Protein AF-A0A848XHK4-F1 (afdb_monomer)

Structure (mmCIF, N/CA/C/O backbone):
data_AF-A0A848XHK4-F1
#
_entry.id   AF-A0A848XHK4-F1
#
loop_
_atom_site.group_PDB
_atom_site.id
_atom_site.type_symbol
_atom_site.label_atom_id
_atom_site.label_alt_id
_atom_site.label_comp_id
_atom_site.label_asym_id
_atom_site.label_entity_id
_atom_site.label_seq_id
_atom_site.pdbx_PDB_ins_code
_atom_site.Cartn_x
_atom_site.Cartn_y
_atom_site.Cartn_z
_atom_site.occupancy
_atom_site.B_iso_or_equiv
_atom_site.auth_seq_id
_atom_site.auth_comp_id
_atom_site.auth_asym_id
_atom_site.auth_atom_id
_atom_site.pdbx_PDB_model_num
ATOM 1 N N . MET A 1 1 ? 0.062 14.705 -30.244 1.00 36.12 1 MET A N 1
ATOM 2 C CA . MET A 1 1 ? -0.782 13.492 -30.178 1.00 36.12 1 MET A CA 1
ATOM 3 C C . MET A 1 1 ? 0.023 12.386 -29.507 1.00 36.12 1 MET A C 1
ATOM 5 O O . MET A 1 1 ? 0.683 11.624 -30.190 1.00 36.12 1 MET A O 1
ATOM 9 N N . THR A 1 2 ? 0.030 12.328 -28.175 1.00 35.53 2 THR A N 1
ATOM 10 C CA . THR A 1 2 ? 0.639 11.229 -27.404 1.00 35.53 2 THR A CA 1
ATOM 11 C C . THR A 1 2 ? -0.422 10.672 -26.461 1.00 35.53 2 THR A C 1
ATOM 13 O O . THR A 1 2 ? -0.437 10.920 -25.262 1.00 35.53 2 THR A O 1
ATOM 16 N N . SER A 1 3 ? -1.394 9.964 -27.032 1.00 38.72 3 SER A N 1
ATOM 17 C CA . SER A 1 3 ? -2.214 9.039 -26.256 1.00 38.72 3 SER A CA 1
ATOM 18 C C . SER A 1 3 ? -1.553 7.676 -26.342 1.00 38.72 3 SER A C 1
ATOM 20 O O . SER A 1 3 ? -1.472 7.168 -27.452 1.00 38.72 3 SER A O 1
ATOM 22 N N . THR A 1 4 ? -1.114 7.081 -25.234 1.00 41.97 4 THR A N 1
ATOM 23 C CA . 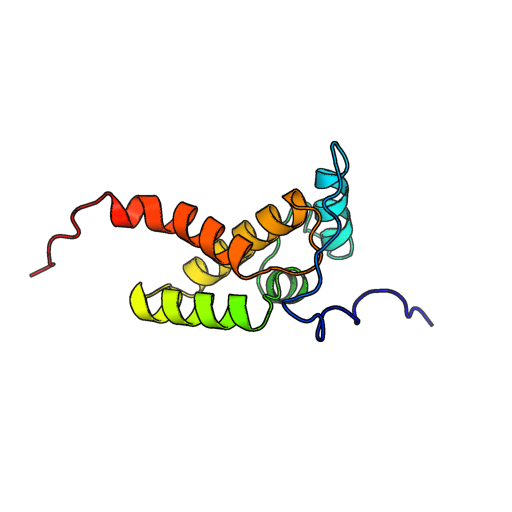THR A 1 4 ? -1.128 5.620 -25.008 1.00 41.97 4 THR A CA 1
ATOM 24 C C . THR A 1 4 ? -0.794 5.364 -23.535 1.00 41.97 4 THR A C 1
ATOM 26 O O . THR A 1 4 ? 0.216 5.854 -23.053 1.00 41.97 4 THR A O 1
ATOM 29 N N . GLY A 1 5 ? -1.646 4.624 -22.814 1.00 36.41 5 GLY A N 1
ATOM 30 C CA . GLY A 1 5 ? -1.235 3.927 -21.586 1.00 36.41 5 GLY A CA 1
ATOM 31 C C . GLY A 1 5 ? -2.189 4.006 -20.390 1.00 36.41 5 GLY A C 1
ATOM 32 O O . GLY A 1 5 ? -2.767 3.006 -19.985 1.00 36.41 5 GLY A O 1
ATOM 33 N N . ALA A 1 6 ? -2.375 5.182 -19.792 1.00 41.34 6 ALA A N 1
ATOM 34 C CA . ALA A 1 6 ? -2.755 5.266 -18.372 1.00 41.34 6 ALA A CA 1
ATOM 35 C C . ALA A 1 6 ? -4.254 5.091 -17.996 1.00 41.34 6 ALA A C 1
ATOM 37 O O . ALA A 1 6 ? -4.665 5.550 -16.930 1.00 41.34 6 ALA A O 1
ATOM 38 N N . LYS A 1 7 ? -5.135 4.510 -18.832 1.00 40.78 7 LYS A N 1
ATOM 39 C CA . LYS A 1 7 ? -6.602 4.697 -18.639 1.00 40.78 7 LYS A CA 1
ATOM 40 C C . LYS A 1 7 ? -7.512 3.472 -18.494 1.00 40.78 7 LYS A C 1
ATOM 42 O O . LYS A 1 7 ? -8.694 3.684 -18.230 1.00 40.78 7 LYS A O 1
ATOM 47 N N . THR A 1 8 ? -7.045 2.229 -18.564 1.00 43.31 8 THR A N 1
ATOM 48 C CA . THR A 1 8 ? -7.965 1.066 -18.545 1.00 43.31 8 THR A CA 1
ATOM 49 C C . THR A 1 8 ? -8.199 0.437 -17.163 1.00 43.31 8 THR A C 1
ATOM 51 O O . THR A 1 8 ? -9.225 -0.212 -16.963 1.00 43.31 8 THR A O 1
ATOM 54 N N . TRP A 1 9 ? -7.349 0.697 -16.163 1.00 47.66 9 TRP A N 1
ATOM 55 C CA . TRP A 1 9 ? -7.437 0.037 -14.845 1.00 47.66 9 TRP A CA 1
ATOM 56 C C . TRP A 1 9 ? -8.592 0.516 -13.952 1.00 47.66 9 TRP A C 1
ATOM 58 O O . TRP A 1 9 ? -9.042 -0.231 -13.087 1.00 47.66 9 TRP A O 1
ATOM 68 N N . ARG A 1 10 ? -9.145 1.721 -14.187 1.00 41.25 10 ARG A N 1
ATOM 69 C CA . ARG A 1 10 ? -10.254 2.298 -13.384 1.00 41.25 10 ARG A CA 1
ATOM 70 C C . ARG A 1 10 ? -11.529 1.444 -13.363 1.00 41.25 10 ARG A C 1
ATOM 72 O O . ARG A 1 10 ? -12.415 1.702 -12.553 1.00 41.25 10 ARG A O 1
ATOM 79 N N . ARG A 1 11 ? -11.644 0.459 -14.259 1.00 42.78 11 ARG A N 1
ATOM 80 C CA . ARG A 1 11 ? -12.819 -0.410 -14.419 1.00 42.78 11 ARG A CA 1
ATOM 81 C C . ARG A 1 11 ? -12.521 -1.899 -14.222 1.00 42.78 11 ARG A C 1
ATOM 83 O O . ARG A 1 11 ? -13.408 -2.715 -14.466 1.00 42.78 11 ARG A O 1
ATOM 90 N N . ALA A 1 12 ? -11.302 -2.260 -13.816 1.00 47.75 12 ALA A N 1
ATOM 91 C CA . ALA A 1 12 ? -10.921 -3.655 -13.643 1.00 47.75 12 ALA A CA 1
ATOM 92 C C . ALA A 1 12 ? -11.735 -4.291 -12.499 1.00 47.75 12 ALA A C 1
ATOM 94 O O . ALA A 1 12 ? -11.689 -3.844 -11.352 1.00 47.75 12 ALA A O 1
ATOM 95 N N . LYS A 1 13 ? -12.541 -5.302 -12.840 1.00 50.16 13 LYS A N 1
ATOM 96 C CA . LYS A 1 13 ? -13.364 -6.061 -11.888 1.00 50.16 13 LYS A CA 1
ATOM 97 C C . LYS A 1 13 ? -12.457 -6.885 -10.964 1.00 50.16 13 LYS A C 1
ATOM 99 O O . LYS A 1 13 ? -11.469 -7.438 -11.435 1.00 50.16 13 LYS A O 1
ATOM 104 N N . CYS A 1 14 ? -12.837 -7.014 -9.687 1.00 50.03 14 CYS A N 1
ATOM 105 C CA . CYS A 1 14 ? -12.153 -7.830 -8.666 1.00 50.03 14 CYS A CA 1
ATOM 106 C C . CYS A 1 14 ? -11.945 -9.307 -9.053 1.00 50.03 14 CYS A C 1
ATOM 108 O O . CYS A 1 14 ? -11.127 -9.968 -8.428 1.00 50.03 14 CYS A O 1
ATOM 110 N N . ASP A 1 15 ? -12.658 -9.796 -10.071 1.00 49.31 15 ASP A N 1
ATOM 111 C CA . ASP A 1 15 ? -12.778 -11.218 -10.413 1.00 49.31 15 ASP A CA 1
ATOM 112 C C . ASP A 1 15 ? -12.066 -11.607 -11.726 1.00 49.31 15 ASP A C 1
ATOM 114 O O . ASP A 1 15 ? -12.407 -12.585 -12.384 1.00 49.31 15 ASP A O 1
ATOM 118 N N . GLN A 1 16 ? -11.101 -10.801 -12.179 1.00 47.56 16 GLN A N 1
ATOM 119 C CA . GLN A 1 16 ? -10.246 -11.162 -13.314 1.00 47.56 16 GLN A CA 1
ATOM 120 C C . GLN A 1 16 ? -8.909 -11.680 -12.768 1.00 47.56 16 GLN A C 1
ATOM 122 O O . GLN A 1 16 ? -8.165 -10.894 -12.175 1.00 47.56 16 GLN A O 1
ATOM 127 N N . PRO A 1 17 ? -8.580 -12.975 -12.932 1.00 39.66 17 PRO A N 1
ATOM 128 C CA . PRO A 1 17 ? -7.302 -13.500 -12.475 1.00 39.66 17 PRO A CA 1
ATOM 129 C C . PRO A 1 17 ? -6.179 -12.867 -13.303 1.00 39.66 17 PRO A C 1
ATOM 131 O O . PRO A 1 17 ? -6.089 -13.079 -14.513 1.00 39.66 17 PRO A O 1
ATOM 134 N N . SER A 1 18 ? -5.305 -12.083 -12.666 1.00 46.12 18 SER A N 1
ATOM 135 C CA . SER A 1 18 ? -4.056 -11.664 -13.302 1.00 46.12 18 SER A CA 1
ATOM 136 C C . SER A 1 18 ? -3.147 -12.884 -13.381 1.00 46.12 18 SER A C 1
ATOM 138 O O . SER A 1 18 ? -2.732 -13.423 -12.355 1.00 46.12 18 SER A O 1
ATOM 140 N N . ARG A 1 19 ? -2.917 -13.346 -14.612 1.00 42.84 19 ARG A N 1
ATOM 141 C CA . ARG A 1 19 ? -1.997 -14.422 -14.998 1.00 42.84 19 ARG A CA 1
ATOM 142 C C . ARG A 1 19 ? -0.716 -14.300 -14.161 1.00 42.84 19 ARG A C 1
ATOM 144 O O . ARG A 1 19 ? 0.018 -13.337 -14.333 1.00 42.84 19 ARG A O 1
ATOM 151 N N . ILE A 1 20 ? -0.492 -15.224 -13.225 1.00 43.81 20 IL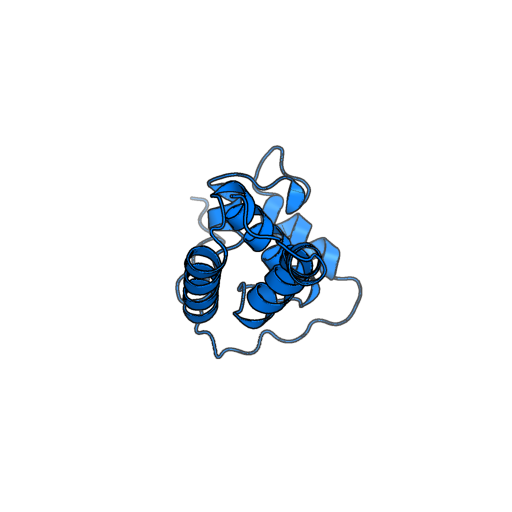E A N 1
ATOM 152 C CA . ILE A 1 20 ? 0.702 -15.224 -12.370 1.00 43.81 20 ILE A CA 1
ATOM 153 C C . ILE A 1 20 ? 1.914 -15.347 -13.296 1.00 43.81 20 ILE A C 1
ATOM 155 O O . ILE A 1 20 ? 2.085 -16.372 -13.957 1.00 43.81 20 ILE A O 1
ATOM 159 N N . VAL A 1 21 ? 2.722 -14.295 -13.380 1.00 41.50 21 VAL A N 1
ATOM 160 C CA . VAL A 1 21 ? 3.939 -14.287 -14.194 1.00 41.50 21 VAL A CA 1
ATOM 161 C C . VAL A 1 21 ? 5.096 -14.830 -13.348 1.00 41.50 21 VAL A C 1
ATOM 163 O O . VAL A 1 21 ? 5.364 -14.347 -12.246 1.00 41.50 21 VAL A O 1
ATOM 166 N N . LEU A 1 22 ? 5.744 -15.896 -13.825 1.00 35.66 22 LEU A N 1
ATOM 167 C CA . LEU A 1 22 ? 6.837 -16.589 -13.138 1.00 35.66 22 LEU A CA 1
ATOM 168 C C . LEU A 1 22 ? 8.176 -15.869 -13.349 1.00 35.66 22 LEU A C 1
ATOM 170 O O . LEU A 1 22 ? 8.585 -15.711 -14.487 1.00 35.66 22 LEU A O 1
ATOM 174 N N . GLY A 1 23 ? 8.883 -15.576 -12.245 1.00 47.41 23 GLY A N 1
ATOM 175 C CA . GLY A 1 23 ? 10.352 -15.443 -12.157 1.00 47.41 23 GLY A CA 1
ATOM 176 C C . GLY A 1 23 ? 11.005 -14.271 -12.913 1.00 47.41 23 GLY A C 1
ATOM 177 O O . GLY A 1 23 ? 10.763 -14.065 -14.084 1.00 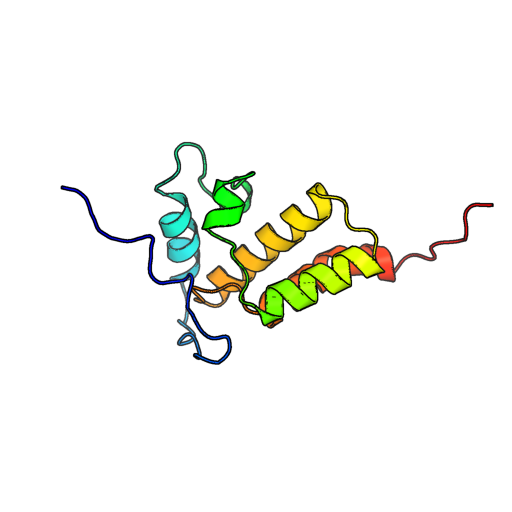47.41 23 GLY A O 1
ATOM 178 N N . VAL A 1 24 ? 11.888 -13.514 -12.248 1.00 43.16 24 VAL A N 1
ATOM 179 C CA . VAL A 1 24 ? 12.709 -12.382 -12.766 1.00 43.16 24 VAL A CA 1
ATOM 180 C C . VAL A 1 24 ? 12.017 -11.129 -13.351 1.00 43.16 24 VAL A C 1
ATOM 182 O O . VAL A 1 24 ? 12.602 -10.055 -13.245 1.00 43.16 24 VAL A O 1
ATOM 185 N N . GLU A 1 25 ? 10.764 -11.164 -13.812 1.00 49.12 25 GLU A N 1
ATOM 186 C CA . GLU A 1 25 ? 10.071 -9.970 -14.366 1.00 49.12 25 GLU A CA 1
ATOM 187 C C . GLU A 1 25 ? 9.501 -8.984 -13.312 1.00 49.12 25 GLU A C 1
ATOM 189 O O . GLU A 1 25 ? 9.000 -7.911 -13.645 1.00 49.12 25 GLU A O 1
ATOM 194 N N . ARG A 1 26 ? 9.619 -9.293 -12.013 1.00 51.16 26 ARG A N 1
ATOM 195 C CA . ARG A 1 26 ? 9.031 -8.499 -10.909 1.00 51.16 26 ARG A CA 1
ATOM 196 C C . ARG A 1 26 ? 9.585 -7.075 -10.766 1.00 51.16 26 ARG A C 1
ATOM 198 O O . ARG A 1 26 ? 8.830 -6.156 -10.472 1.00 51.16 26 ARG A O 1
ATOM 205 N N . LEU A 1 27 ? 10.888 -6.884 -10.981 1.00 52.28 27 LEU A N 1
ATOM 206 C CA . LEU A 1 27 ? 11.532 -5.560 -10.925 1.00 52.28 27 LEU A CA 1
ATOM 207 C C . LEU A 1 27 ? 11.151 -4.680 -12.125 1.00 52.28 27 LEU A C 1
ATOM 209 O O . LEU A 1 27 ? 11.120 -3.453 -12.011 1.00 52.28 27 LEU A O 1
ATOM 213 N N . LEU A 1 28 ? 10.821 -5.297 -13.263 1.00 54.97 28 LEU A N 1
ATOM 214 C CA . LEU A 1 28 ? 10.382 -4.577 -14.458 1.00 54.97 28 LEU A CA 1
ATOM 215 C C . LEU A 1 28 ? 9.011 -3.939 -14.234 1.00 54.97 28 LEU A C 1
ATOM 217 O O . LEU A 1 28 ? 8.754 -2.844 -14.725 1.00 54.97 28 LEU A O 1
ATOM 221 N N . PHE A 1 29 ? 8.140 -4.583 -13.456 1.00 58.97 29 PHE A N 1
ATOM 222 C CA . PHE A 1 29 ? 6.801 -4.059 -13.205 1.00 58.97 29 PHE A CA 1
ATOM 223 C C . PHE A 1 29 ? 6.805 -2.811 -12.324 1.00 58.97 29 PHE A C 1
ATOM 225 O O . PHE A 1 29 ? 6.106 -1.846 -12.617 1.00 58.97 29 PHE A O 1
ATOM 232 N N . GLU A 1 30 ? 7.635 -2.793 -11.285 1.00 62.25 30 GLU A N 1
ATOM 233 C CA . GLU A 1 30 ? 7.762 -1.617 -10.429 1.00 62.25 30 GLU A CA 1
ATOM 234 C C . GLU A 1 30 ? 8.399 -0.447 -11.188 1.00 62.25 30 GLU A C 1
ATOM 236 O O . GLU A 1 30 ? 7.815 0.635 -11.263 1.00 62.25 30 GLU A O 1
ATOM 241 N N . THR A 1 31 ? 9.544 -0.688 -11.836 1.00 59.78 31 THR A N 1
ATOM 242 C CA . THR A 1 31 ? 10.263 0.349 -12.592 1.00 59.78 31 THR A CA 1
ATOM 243 C C . THR A 1 31 ? 9.440 0.887 -13.759 1.00 59.78 31 THR A C 1
ATOM 245 O O . THR A 1 31 ? 9.402 2.096 -13.949 1.00 59.78 31 THR A O 1
ATOM 248 N N . SER A 1 32 ? 8.710 0.042 -14.494 1.00 65.81 32 SER A N 1
ATOM 249 C CA . SER A 1 32 ? 7.850 0.495 -15.599 1.00 65.81 32 SER A CA 1
ATOM 250 C C . SER A 1 32 ? 6.696 1.391 -15.149 1.00 65.81 32 SER A C 1
ATOM 252 O O . SER A 1 32 ? 6.337 2.313 -15.876 1.00 65.81 32 SER A O 1
ATOM 254 N N . ARG A 1 33 ? 6.119 1.172 -13.960 1.00 74.25 33 ARG A N 1
ATOM 255 C CA . ARG A 1 33 ? 5.002 1.998 -13.468 1.00 74.25 33 ARG A CA 1
ATOM 256 C C . ARG A 1 33 ? 5.434 3.371 -12.992 1.00 74.25 33 ARG A C 1
ATOM 258 O O . ARG A 1 33 ? 4.673 4.324 -13.151 1.00 74.25 33 ARG A O 1
ATOM 265 N N . VAL A 1 34 ? 6.605 3.463 -12.367 1.00 70.31 34 VAL A N 1
ATOM 266 C CA . VAL A 1 34 ? 7.111 4.737 -11.842 1.00 70.31 34 VAL A CA 1
ATOM 267 C C . VAL A 1 34 ? 8.019 5.475 -12.827 1.00 70.31 34 VAL A C 1
ATOM 269 O O . VAL A 1 34 ? 8.278 6.652 -12.612 1.00 70.31 34 VAL A O 1
ATOM 272 N N . ALA A 1 35 ? 8.428 4.838 -13.933 1.00 72.38 35 ALA A N 1
ATOM 273 C CA . ALA A 1 35 ? 9.297 5.422 -14.963 1.00 72.38 35 ALA A CA 1
ATOM 274 C C . ALA A 1 35 ? 8.773 6.740 -15.554 1.00 72.38 35 ALA A C 1
ATOM 276 O O . ALA A 1 35 ? 9.569 7.608 -15.907 1.00 72.38 35 ALA A O 1
ATOM 277 N N . ASP A 1 36 ? 7.452 6.911 -15.631 1.00 73.56 36 ASP A N 1
ATOM 278 C CA . ASP A 1 36 ? 6.831 8.139 -16.139 1.00 73.56 36 ASP A CA 1
ATOM 279 C C . ASP A 1 36 ? 6.881 9.309 -15.131 1.00 73.56 36 ASP A C 1
ATOM 281 O O . ASP A 1 36 ? 6.535 10.441 -15.477 1.00 73.56 36 ASP A O 1
ATOM 285 N N . TYR A 1 37 ? 7.310 9.066 -13.884 1.00 78.88 37 TYR A N 1
ATOM 286 C CA . TYR A 1 37 ? 7.314 10.055 -12.805 1.00 78.88 37 TYR A CA 1
ATOM 287 C C . TYR A 1 37 ? 8.748 10.455 -12.420 1.00 78.88 37 TYR A C 1
ATOM 289 O O . TYR A 1 37 ? 9.447 9.700 -11.737 1.00 78.88 37 TYR A O 1
ATOM 297 N N . PRO A 1 38 ? 9.207 11.666 -12.795 1.00 76.56 38 PRO A N 1
ATOM 298 C CA . PRO A 1 38 ? 10.552 12.119 -12.461 1.00 76.56 38 PRO A CA 1
ATOM 299 C C . PRO A 1 38 ? 10.743 12.188 -10.940 1.00 76.56 38 PRO A C 1
ATOM 301 O O . PRO A 1 38 ? 9.932 12.771 -10.222 1.00 76.56 38 PRO A O 1
ATOM 304 N N . GLY A 1 39 ? 11.832 11.586 -10.455 1.00 79.06 39 GLY A N 1
ATOM 305 C CA . GLY A 1 39 ? 12.149 11.499 -9.025 1.00 79.06 39 GLY A CA 1
ATOM 306 C C . GLY A 1 39 ? 11.552 10.292 -8.293 1.00 79.06 39 GLY A C 1
ATOM 307 O O . GLY A 1 39 ? 11.768 10.174 -7.092 1.00 79.06 39 GLY A O 1
ATOM 308 N N . CYS A 1 40 ? 10.841 9.393 -8.983 1.00 81.31 40 CYS A N 1
ATOM 309 C CA . CYS A 1 40 ? 10.416 8.103 -8.438 1.00 81.31 40 CYS A CA 1
ATOM 310 C C . CYS A 1 40 ? 11.173 6.970 -9.137 1.00 81.31 40 CYS A C 1
ATOM 312 O O . CYS A 1 40 ? 11.080 6.812 -10.351 1.00 81.31 40 CYS A O 1
ATOM 314 N N . THR A 1 41 ? 11.916 6.172 -8.374 1.00 80.38 41 THR A N 1
ATOM 315 C CA . THR A 1 41 ? 12.632 4.991 -8.892 1.00 80.38 41 THR A CA 1
ATOM 316 C C . THR A 1 41 ? 12.029 3.686 -8.392 1.00 80.38 41 THR A C 1
ATOM 318 O O . THR A 1 41 ? 12.124 2.659 -9.061 1.00 80.38 41 THR A O 1
ATOM 321 N N . LEU A 1 42 ? 11.369 3.747 -7.234 1.00 85.12 42 LEU A N 1
ATOM 322 C CA . LEU A 1 42 ? 10.702 2.641 -6.562 1.00 85.12 42 LEU A CA 1
ATOM 323 C C . LEU A 1 42 ? 9.291 3.068 -6.120 1.00 85.12 42 LEU A C 1
ATOM 325 O O . LEU A 1 42 ? 9.014 4.250 -5.911 1.00 85.12 42 LEU A O 1
ATOM 329 N N . ASN A 1 43 ? 8.411 2.105 -5.848 1.00 85.94 43 ASN A N 1
ATOM 330 C CA . ASN A 1 43 ? 7.108 2.319 -5.206 1.00 85.94 43 ASN A CA 1
ATOM 331 C C . ASN A 1 43 ? 7.255 2.979 -3.827 1.00 85.94 43 ASN A C 1
ATOM 333 O O . ASN A 1 43 ? 6.330 3.634 -3.343 1.00 85.94 43 ASN A O 1
ATOM 337 N N . ALA A 1 44 ? 8.412 2.820 -3.176 1.00 86.81 44 ALA A N 1
ATOM 338 C CA . ALA A 1 44 ? 8.719 3.485 -1.914 1.00 86.81 44 ALA A CA 1
ATOM 339 C C . ALA A 1 44 ? 8.755 5.020 -2.049 1.00 86.81 44 ALA A C 1
ATOM 341 O O . ALA A 1 44 ? 8.321 5.705 -1.113 1.00 86.81 44 ALA A O 1
ATOM 342 N N . ASP A 1 45 ? 9.203 5.522 -3.205 1.00 86.31 45 ASP A N 1
ATOM 343 C CA . ASP A 1 45 ? 9.345 6.948 -3.527 1.00 86.31 45 ASP A CA 1
ATOM 344 C C . ASP A 1 45 ? 7.997 7.590 -3.890 1.00 86.31 45 ASP A C 1
ATOM 346 O O . ASP A 1 45 ? 7.821 8.803 -3.771 1.00 86.31 45 ASP A O 1
ATOM 350 N N . ALA A 1 46 ? 7.015 6.776 -4.293 1.00 86.88 46 ALA A N 1
ATOM 351 C CA . ALA A 1 46 ? 5.704 7.250 -4.705 1.00 86.88 46 ALA A CA 1
ATOM 352 C C . ALA A 1 46 ? 4.955 7.916 -3.537 1.00 86.88 46 ALA A C 1
ATOM 354 O O . ALA A 1 46 ? 4.542 7.273 -2.564 1.00 86.88 46 ALA A O 1
ATOM 355 N N . GLY A 1 47 ? 4.743 9.226 -3.659 1.00 86.69 47 GLY A N 1
ATOM 356 C CA . GLY A 1 47 ? 4.014 10.051 -2.700 1.00 86.69 47 GLY A CA 1
ATOM 357 C C . GLY A 1 47 ? 2.793 10.737 -3.311 1.00 86.69 47 GLY A C 1
ATOM 358 O O . GLY A 1 47 ? 2.729 10.982 -4.516 1.00 86.69 47 GLY A O 1
ATOM 359 N N . GLY A 1 48 ? 1.821 11.064 -2.454 1.00 87.00 48 GLY A N 1
ATOM 360 C CA . GLY A 1 48 ? 0.631 11.838 -2.815 1.00 87.00 48 GLY A CA 1
ATOM 361 C C . GLY A 1 48 ? -0.081 11.288 -4.050 1.00 87.00 48 GLY A C 1
ATOM 362 O O . GLY A 1 48 ? -0.435 10.112 -4.105 1.00 87.00 48 GLY A O 1
ATOM 363 N N . ARG A 1 49 ? -0.235 12.143 -5.062 1.00 85.56 49 ARG A N 1
ATOM 364 C CA . ARG A 1 49 ? -0.957 11.820 -6.293 1.00 85.56 49 ARG A CA 1
ATOM 365 C C . ARG A 1 49 ? -0.356 10.647 -7.074 1.00 85.56 49 ARG A C 1
ATOM 367 O O . ARG A 1 49 ? -1.112 9.855 -7.619 1.00 85.56 49 ARG A O 1
ATOM 374 N N . VAL A 1 50 ? 0.971 10.502 -7.104 1.00 86.56 50 VAL A N 1
ATOM 375 C CA . VAL A 1 50 ? 1.625 9.391 -7.823 1.00 86.56 50 VAL A CA 1
ATOM 376 C C . VAL A 1 50 ? 1.197 8.058 -7.218 1.00 86.56 50 VAL A C 1
ATOM 378 O O . VAL A 1 50 ? 0.770 7.151 -7.930 1.00 86.56 50 VAL A O 1
ATOM 381 N N . LEU A 1 51 ? 1.221 7.968 -5.886 1.00 88.00 51 LEU A N 1
ATOM 382 C CA . LEU A 1 51 ? 0.776 6.779 -5.167 1.00 88.00 51 LEU A CA 1
ATOM 383 C C . LEU A 1 51 ? -0.703 6.474 -5.438 1.00 88.00 51 LEU A C 1
ATOM 385 O O . LEU A 1 51 ? -1.065 5.324 -5.679 1.00 88.00 51 LEU A O 1
ATOM 389 N N . GLU A 1 52 ? -1.553 7.499 -5.427 1.00 85.75 52 GLU A N 1
ATOM 390 C CA . GLU A 1 52 ? -2.976 7.358 -5.741 1.00 85.75 52 GLU A CA 1
ATOM 391 C C . GLU A 1 52 ? -3.246 6.939 -7.187 1.00 85.75 52 GLU A C 1
ATOM 393 O O . GLU A 1 52 ? -4.324 6.420 -7.461 1.00 85.75 52 GLU A O 1
ATOM 398 N N . GLU A 1 53 ? -2.322 7.163 -8.118 1.00 84.62 53 GLU A N 1
ATOM 399 C CA . GLU A 1 53 ? -2.469 6.750 -9.513 1.00 84.62 53 GLU A CA 1
ATOM 400 C C . GLU A 1 53 ? -1.989 5.305 -9.723 1.00 84.62 53 GLU A C 1
ATOM 402 O O . GLU A 1 53 ? -2.694 4.522 -10.365 1.00 84.62 53 GLU A O 1
ATOM 407 N N . ILE A 1 54 ? -0.858 4.908 -9.128 1.00 84.31 54 ILE A N 1
ATOM 408 C CA . ILE A 1 54 ? -0.267 3.573 -9.342 1.00 84.31 54 ILE A CA 1
ATOM 409 C C . ILE A 1 54 ? -0.838 2.486 -8.414 1.00 84.31 54 ILE A C 1
ATOM 411 O O . ILE A 1 54 ? -0.882 1.309 -8.783 1.00 84.31 54 ILE A O 1
ATOM 415 N N . ALA A 1 55 ? -1.289 2.855 -7.211 1.00 89.56 55 ALA A N 1
ATOM 416 C CA . ALA A 1 55 ? -1.708 1.920 -6.165 1.00 89.56 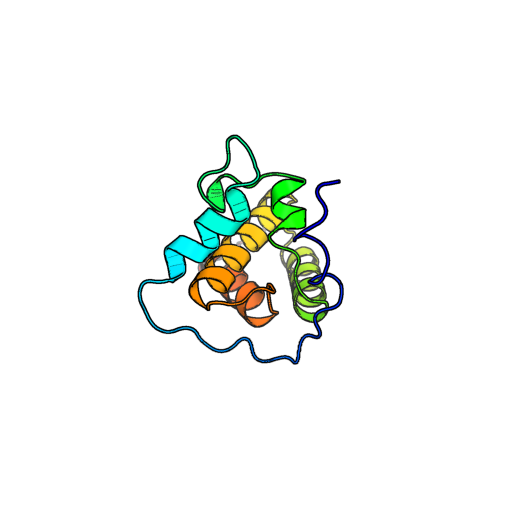55 ALA A CA 1
ATOM 417 C C . ALA A 1 55 ? -3.228 1.873 -5.953 1.00 89.56 55 ALA A C 1
ATOM 419 O O . ALA A 1 55 ? -3.674 1.491 -4.871 1.00 89.56 55 ALA A O 1
ATOM 420 N N . GLN A 1 56 ? -4.036 2.257 -6.952 1.00 86.75 56 GLN A N 1
ATOM 421 C CA . GLN A 1 56 ? -5.497 2.233 -6.817 1.00 86.75 56 GLN A CA 1
ATOM 422 C C . GLN A 1 56 ? -6.003 0.828 -6.478 1.00 86.75 56 GLN A C 1
ATOM 424 O O . GLN A 1 56 ? -5.886 -0.083 -7.304 1.00 86.75 56 GLN A O 1
ATOM 429 N N . PRO A 1 57 ? -6.631 0.644 -5.302 1.00 89.06 57 PRO A N 1
ATOM 430 C CA . PRO A 1 57 ? -7.240 -0.625 -4.968 1.00 89.06 57 PRO A CA 1
ATOM 431 C C . PRO A 1 57 ? -8.512 -0.836 -5.772 1.00 89.06 57 PRO A C 1
ATOM 433 O O . PRO A 1 57 ? -9.269 0.109 -6.043 1.00 89.06 57 PRO A O 1
ATOM 436 N N . CYS A 1 58 ? -8.791 -2.104 -6.052 1.00 89.12 58 CYS A N 1
ATOM 437 C CA . CYS A 1 58 ? -10.117 -2.544 -6.460 1.00 89.12 58 CYS A CA 1
ATOM 438 C C . CYS A 1 58 ? -11.176 -2.177 -5.398 1.00 89.12 58 CYS A C 1
ATOM 440 O O . CYS A 1 58 ? -10.847 -1.851 -4.253 1.00 89.12 58 CYS A O 1
ATOM 442 N N . SER A 1 59 ? -12.461 -2.238 -5.756 1.00 88.94 59 SER A N 1
ATOM 443 C CA . SER A 1 59 ? -13.567 -1.861 -4.859 1.00 88.94 59 SER A CA 1
ATOM 444 C C . SER A 1 59 ? -13.529 -2.615 -3.527 1.00 88.94 59 SER A C 1
ATOM 446 O O . SER A 1 59 ? -13.645 -2.000 -2.468 1.00 88.94 59 SER A O 1
ATOM 448 N N . GLU A 1 60 ? -13.291 -3.925 -3.563 1.00 89.75 60 GLU A N 1
ATOM 449 C CA . GLU A 1 60 ? -13.165 -4.746 -2.359 1.00 89.75 60 GLU A CA 1
ATOM 450 C C . GLU A 1 60 ? -11.941 -4.387 -1.5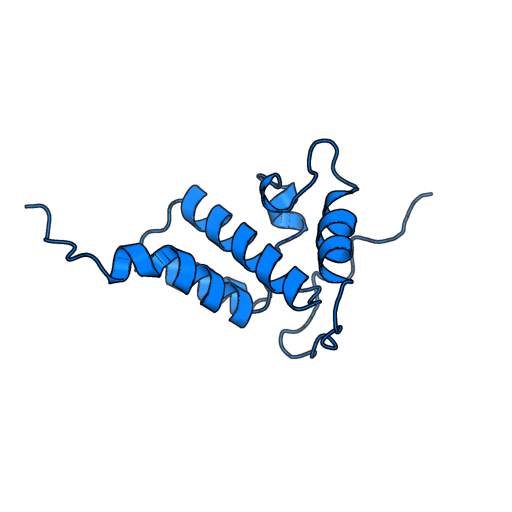12 1.00 89.75 60 GLU A C 1
ATOM 452 O O . GLU A 1 60 ? -12.028 -4.318 -0.286 1.00 89.75 60 GLU A O 1
ATOM 457 N N . GLY A 1 61 ? -10.800 -4.126 -2.156 1.00 91.62 61 GLY A N 1
ATOM 458 C CA . GLY A 1 61 ? -9.585 -3.681 -1.476 1.00 91.62 61 GLY A CA 1
ATOM 459 C C . GLY A 1 61 ? -9.779 -2.325 -0.803 1.00 91.62 61 GLY A C 1
ATOM 460 O O . GLY A 1 61 ? -9.358 -2.136 0.334 1.00 91.62 61 GLY A O 1
ATOM 461 N N . ARG A 1 62 ? -10.497 -1.407 -1.459 1.00 92.12 62 ARG A N 1
ATOM 462 C CA . ARG A 1 62 ? -10.854 -0.096 -0.906 1.00 92.12 62 ARG A CA 1
ATOM 463 C C . ARG A 1 62 ? -11.797 -0.222 0.287 1.00 92.12 62 ARG A C 1
ATOM 465 O O . ARG A 1 62 ? -11.574 0.427 1.304 1.00 92.12 62 ARG A O 1
ATOM 472 N N . ALA A 1 63 ? -12.807 -1.086 0.190 1.00 92.38 63 ALA A N 1
ATOM 473 C CA . ALA A 1 63 ? -13.723 -1.358 1.293 1.00 92.38 63 ALA A CA 1
ATOM 474 C C . ALA A 1 63 ? -12.994 -1.963 2.503 1.00 92.38 63 ALA A C 1
ATOM 476 O O . ALA A 1 63 ? -13.247 -1.563 3.639 1.00 92.38 63 ALA A O 1
ATOM 477 N N . LEU A 1 64 ? -12.063 -2.896 2.275 1.00 93.00 64 LEU A N 1
ATOM 478 C CA . LEU A 1 64 ? -11.227 -3.450 3.339 1.00 93.00 64 LEU A CA 1
ATOM 479 C C . LEU A 1 64 ? -10.350 -2.369 3.975 1.00 93.00 64 LEU A C 1
ATOM 481 O O . LEU A 1 64 ? -10.312 -2.260 5.197 1.00 93.00 64 LEU A O 1
ATOM 485 N N . LEU A 1 65 ? -9.678 -1.558 3.160 1.00 91.38 65 LEU A N 1
ATOM 486 C CA . LEU A 1 65 ? -8.793 -0.509 3.647 1.00 91.38 65 LEU A CA 1
ATOM 487 C C . LEU A 1 65 ? -9.549 0.540 4.475 1.00 91.38 65 LEU A C 1
ATOM 489 O O . LEU A 1 65 ? -9.044 0.957 5.510 1.00 91.38 65 LEU A O 1
ATOM 493 N N . SER A 1 66 ? -10.776 0.903 4.081 1.00 92.44 66 SER A N 1
ATOM 494 C CA . SER A 1 66 ? -11.655 1.767 4.884 1.00 92.44 66 SER A CA 1
ATOM 495 C C . SER A 1 66 ? -11.955 1.144 6.247 1.00 92.44 66 SER A C 1
ATOM 497 O O . SER A 1 66 ? -11.687 1.760 7.269 1.00 92.44 66 SER A O 1
ATOM 499 N N . LYS A 1 67 ? -12.405 -0.120 6.277 1.00 92.94 67 LYS A N 1
ATOM 500 C CA . LYS A 1 67 ? -12.706 -0.827 7.534 1.00 92.94 67 LYS A CA 1
ATOM 501 C C . LYS A 1 67 ? -11.497 -0.908 8.465 1.00 92.94 67 LYS A C 1
ATOM 503 O O . LYS A 1 67 ? -11.644 -0.800 9.677 1.00 92.94 67 LYS A O 1
ATOM 508 N N . VAL A 1 68 ? -10.307 -1.133 7.909 1.00 91.19 68 VAL A N 1
ATOM 509 C CA . VAL A 1 68 ? -9.058 -1.171 8.681 1.00 91.19 68 VAL A CA 1
ATOM 510 C C . VAL A 1 68 ? -8.717 0.220 9.215 1.00 91.19 68 VAL A C 1
ATOM 512 O O . VAL A 1 68 ? -8.357 0.335 10.383 1.00 91.19 68 VAL A O 1
ATOM 515 N N . SER A 1 69 ? -8.864 1.271 8.405 1.00 90.25 69 SER A N 1
ATOM 516 C CA . SER A 1 69 ? -8.654 2.651 8.855 1.00 90.25 69 SER A CA 1
ATOM 517 C C . SER A 1 69 ? -9.566 3.021 10.017 1.00 90.25 69 SER A C 1
ATOM 519 O O . SER A 1 69 ? -9.068 3.540 11.011 1.00 90.25 69 SER A O 1
ATOM 521 N N . ASP A 1 70 ? -10.854 2.683 9.925 1.00 89.69 70 ASP A N 1
ATOM 522 C CA . ASP A 1 70 ? -11.844 2.980 10.963 1.00 89.69 70 ASP A CA 1
ATOM 523 C C . ASP A 1 70 ? -11.569 2.179 12.243 1.00 89.69 70 ASP A C 1
ATOM 525 O O . ASP A 1 70 ? -11.604 2.719 13.346 1.00 89.69 70 ASP A O 1
ATOM 529 N N . LYS A 1 71 ? -11.243 0.887 12.106 1.00 88.12 71 LYS A N 1
ATOM 530 C CA . LYS A 1 71 ? -11.019 -0.010 13.249 1.00 88.12 71 LYS A CA 1
ATOM 531 C C . LYS A 1 71 ? -9.717 0.277 13.999 1.00 88.12 71 LYS A C 1
ATOM 533 O O . LYS A 1 71 ? -9.679 0.131 15.216 1.00 88.12 71 LYS A O 1
ATOM 538 N N . PHE A 1 72 ? -8.647 0.616 13.284 1.00 86.25 72 PHE A N 1
ATOM 539 C CA . PHE A 1 72 ? -7.305 0.775 13.856 1.00 86.25 72 PHE A CA 1
ATOM 540 C C . PHE A 1 72 ? -6.838 2.235 13.915 1.00 86.25 72 PHE A C 1
ATOM 542 O O . PHE A 1 72 ? -5.683 2.486 14.254 1.00 86.25 72 PHE A O 1
ATOM 549 N N . GLY A 1 73 ? -7.702 3.194 13.566 1.00 88.12 73 GLY A N 1
ATOM 550 C CA . GLY A 1 73 ? -7.390 4.622 13.610 1.00 88.12 73 GLY A CA 1
ATOM 551 C C . GLY A 1 73 ? -6.195 4.999 12.733 1.00 88.12 73 GLY A C 1
ATOM 552 O O . GLY A 1 73 ? -5.306 5.732 13.173 1.00 88.12 73 GLY A O 1
ATOM 553 N N . LEU A 1 74 ? -6.114 4.464 11.507 1.00 88.00 74 LEU A N 1
ATOM 554 C CA . LEU A 1 74 ? -4.968 4.736 10.639 1.00 88.00 74 LEU A CA 1
ATOM 555 C C . LEU A 1 74 ? -4.883 6.229 10.311 1.00 88.00 74 LEU A C 1
ATOM 557 O O . LEU A 1 74 ? -5.772 6.803 9.686 1.00 88.00 74 LEU A O 1
ATOM 561 N N . SER A 1 75 ? -3.750 6.845 10.648 1.00 90.31 75 SER A N 1
ATOM 562 C CA . SER A 1 75 ? -3.426 8.172 10.126 1.00 90.31 75 SER A CA 1
ATOM 563 C C . SER A 1 75 ? -3.288 8.133 8.601 1.00 90.31 75 SER A C 1
ATOM 565 O O . SER A 1 75 ? -2.966 7.093 8.021 1.00 90.31 75 SER A O 1
ATOM 567 N N . ALA A 1 76 ? -3.413 9.288 7.941 1.00 88.06 76 ALA A N 1
ATOM 568 C CA . ALA A 1 76 ? -3.188 9.406 6.496 1.00 88.06 76 ALA A CA 1
ATOM 569 C C . ALA A 1 76 ? -1.827 8.821 6.055 1.00 88.06 76 ALA A C 1
ATOM 571 O O . ALA A 1 76 ? -1.713 8.164 5.021 1.00 88.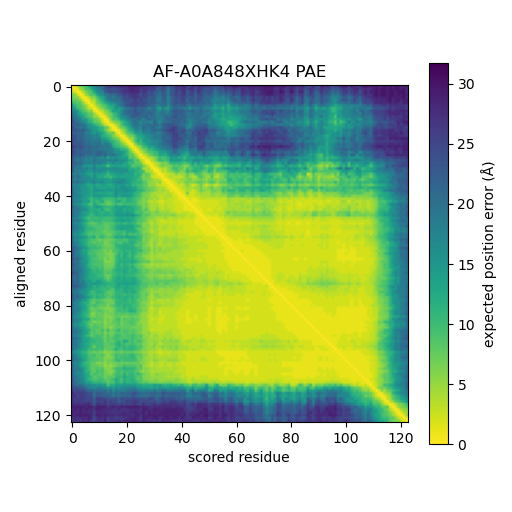06 76 ALA A O 1
ATOM 572 N N . ARG A 1 77 ? -0.786 8.975 6.886 1.00 89.06 77 ARG A N 1
ATOM 573 C CA . ARG A 1 77 ? 0.532 8.361 6.650 1.00 89.06 77 ARG A CA 1
ATOM 574 C C . ARG A 1 77 ? 0.497 6.837 6.778 1.00 89.06 77 ARG A C 1
ATOM 576 O O . ARG A 1 77 ? 1.146 6.145 5.995 1.00 89.06 77 ARG A O 1
ATOM 583 N N . GLY A 1 78 ? -0.244 6.314 7.757 1.00 90.56 78 GLY A N 1
ATOM 584 C CA . GLY A 1 78 ? -0.475 4.880 7.929 1.00 90.56 78 GLY A CA 1
ATOM 585 C C . GLY A 1 78 ? -1.188 4.273 6.723 1.00 90.56 78 GLY A C 1
ATOM 586 O O . GLY A 1 78 ? -0.713 3.279 6.176 1.00 90.56 78 GLY A O 1
ATOM 587 N N . TYR A 1 79 ? -2.245 4.935 6.258 1.00 92.19 79 TYR A N 1
ATOM 588 C CA . TYR A 1 79 ? -2.998 4.577 5.059 1.00 92.19 79 TYR A CA 1
ATOM 589 C C . TYR A 1 79 ? -2.102 4.527 3.808 1.00 92.19 79 TYR A C 1
ATOM 591 O O . TYR A 1 79 ? -2.014 3.492 3.147 1.00 92.19 79 TYR A O 1
ATOM 599 N N . HIS A 1 80 ? -1.332 5.588 3.530 1.00 92.50 80 HIS A N 1
ATOM 600 C CA . HIS A 1 80 ? -0.402 5.611 2.391 1.00 92.50 80 HIS A CA 1
ATOM 601 C C . HIS A 1 80 ? 0.709 4.562 2.496 1.00 92.50 80 HIS A C 1
ATOM 603 O O . HIS A 1 80 ? 1.173 4.032 1.488 1.00 92.50 80 HIS A O 1
ATOM 609 N N . ARG A 1 81 ? 1.156 4.227 3.710 1.00 91.62 81 ARG A N 1
ATOM 610 C CA . ARG A 1 81 ? 2.141 3.158 3.890 1.00 91.62 81 ARG A CA 1
ATOM 611 C C . ARG A 1 81 ? 1.555 1.788 3.555 1.00 91.62 81 ARG A C 1
ATOM 613 O O . ARG A 1 81 ? 2.248 1.009 2.912 1.00 91.62 81 ARG A O 1
ATOM 620 N N . VAL A 1 82 ? 0.308 1.511 3.942 1.00 93.38 82 VAL A N 1
ATOM 621 C CA . VAL A 1 82 ? -0.384 0.274 3.541 1.00 93.38 82 VAL A CA 1
ATOM 622 C C . VAL A 1 82 ? -0.526 0.211 2.021 1.00 93.38 82 VAL A C 1
ATOM 624 O O . VAL A 1 82 ? -0.211 -0.820 1.438 1.00 93.38 82 VAL A O 1
ATOM 627 N N . LEU A 1 83 ? -0.908 1.314 1.368 1.00 93.31 83 LEU A N 1
ATOM 628 C CA . LEU A 1 83 ? -1.025 1.358 -0.093 1.00 93.31 83 LEU A CA 1
ATOM 629 C C . LEU A 1 83 ? 0.295 1.081 -0.819 1.00 93.31 83 LEU A C 1
ATOM 631 O O . LEU A 1 83 ? 0.301 0.284 -1.752 1.00 93.31 83 LEU A O 1
ATOM 635 N N . ARG A 1 84 ? 1.412 1.681 -0.384 1.00 93.38 84 ARG A N 1
ATOM 636 C CA . ARG A 1 84 ? 2.734 1.409 -0.981 1.00 93.38 84 ARG A CA 1
ATOM 637 C C . ARG A 1 84 ? 3.113 -0.063 -0.875 1.00 93.38 84 ARG A C 1
ATOM 639 O O . ARG A 1 84 ? 3.492 -0.667 -1.867 1.00 93.38 84 ARG A O 1
ATOM 646 N N . VAL A 1 85 ? 2.948 -0.651 0.311 1.00 93.56 85 VAL A N 1
ATOM 647 C CA . VAL A 1 85 ? 3.256 -2.072 0.525 1.00 93.56 85 VAL A CA 1
ATOM 648 C C . VAL A 1 85 ? 2.344 -2.957 -0.327 1.00 93.56 85 VAL A C 1
ATOM 650 O O . VAL A 1 85 ? 2.824 -3.876 -0.979 1.00 93.56 85 VAL A O 1
ATOM 653 N N . ALA A 1 86 ? 1.046 -2.659 -0.383 1.00 93.94 86 ALA A N 1
ATOM 654 C CA . ALA A 1 86 ? 0.102 -3.418 -1.197 1.00 93.94 86 ALA A CA 1
ATOM 655 C C . ALA A 1 86 ? 0.405 -3.322 -2.702 1.00 93.94 86 ALA A C 1
ATOM 657 O O . ALA A 1 86 ? 0.218 -4.304 -3.417 1.00 93.94 86 ALA A O 1
ATOM 658 N N . ARG A 1 87 ? 0.893 -2.170 -3.183 1.00 91.81 87 ARG A N 1
ATOM 659 C CA . ARG A 1 87 ? 1.377 -2.000 -4.562 1.00 91.81 87 ARG A CA 1
ATOM 660 C C . ARG A 1 87 ? 2.594 -2.875 -4.832 1.00 91.81 87 ARG A C 1
ATOM 662 O O . ARG A 1 87 ? 2.561 -3.628 -5.796 1.00 91.81 87 ARG A O 1
ATOM 669 N N . THR A 1 88 ? 3.597 -2.858 -3.953 1.00 91.56 88 THR A N 1
ATOM 670 C CA . THR A 1 88 ? 4.765 -3.743 -4.076 1.00 91.56 88 THR A CA 1
ATOM 671 C C . THR A 1 88 ? 4.345 -5.214 -4.095 1.00 91.56 88 THR A C 1
ATOM 673 O O . THR A 1 88 ? 4.787 -5.958 -4.960 1.00 91.56 88 THR A O 1
ATOM 676 N N . ILE A 1 89 ? 3.437 -5.644 -3.210 1.00 91.56 89 ILE A N 1
ATOM 677 C CA . ILE A 1 89 ? 2.912 -7.023 -3.213 1.00 91.56 89 ILE A CA 1
ATOM 678 C C . ILE A 1 89 ? 2.209 -7.338 -4.543 1.00 91.56 89 ILE A C 1
ATOM 680 O O . ILE A 1 89 ? 2.427 -8.404 -5.115 1.00 91.56 89 ILE A O 1
ATOM 684 N N . ALA A 1 90 ? 1.410 -6.405 -5.071 1.00 89.69 90 ALA A N 1
ATOM 685 C CA . ALA A 1 90 ? 0.752 -6.568 -6.365 1.00 89.69 90 ALA A CA 1
ATOM 686 C C . ALA A 1 90 ? 1.763 -6.699 -7.517 1.00 89.69 90 ALA A C 1
ATOM 688 O O . ALA A 1 90 ? 1.606 -7.584 -8.353 1.00 89.69 90 ALA A O 1
ATOM 689 N N . ASP A 1 91 ? 2.817 -5.879 -7.542 1.00 86.50 91 ASP A N 1
ATOM 690 C CA . ASP A 1 91 ? 3.890 -5.972 -8.542 1.00 86.50 91 ASP A CA 1
ATOM 691 C C . ASP A 1 91 ? 4.658 -7.296 -8.427 1.00 86.50 91 ASP A C 1
ATOM 693 O O . ASP A 1 91 ? 4.914 -7.957 -9.434 1.00 86.50 91 ASP A O 1
ATOM 697 N N . LEU A 1 92 ? 4.934 -7.759 -7.203 1.00 85.56 92 LEU A N 1
ATOM 698 C CA . LEU A 1 92 ? 5.551 -9.066 -6.962 1.00 85.56 92 LEU A CA 1
ATOM 699 C C . LEU A 1 92 ? 4.663 -10.239 -7.409 1.00 85.56 92 LEU A C 1
ATOM 701 O O . LEU A 1 92 ? 5.190 -11.294 -7.780 1.00 85.56 92 LEU A O 1
ATOM 705 N N . ALA A 1 93 ? 3.343 -10.059 -7.385 1.00 84.19 93 ALA A N 1
ATOM 706 C CA . ALA A 1 93 ? 2.353 -11.010 -7.881 1.00 84.19 93 ALA A CA 1
ATOM 707 C C . ALA A 1 93 ? 2.085 -10.886 -9.396 1.00 84.19 93 ALA A C 1
ATOM 709 O O . ALA A 1 93 ? 1.289 -11.657 -9.933 1.00 84.19 93 ALA A O 1
ATOM 710 N N . GLY A 1 94 ? 2.717 -9.929 -10.091 1.00 80.56 94 GLY A N 1
ATOM 711 C CA . GLY A 1 94 ? 2.451 -9.644 -11.506 1.00 80.56 94 GLY A CA 1
ATOM 712 C C . GLY A 1 94 ? 1.037 -9.106 -11.755 1.00 80.56 94 GLY A C 1
ATOM 713 O O . GLY A 1 94 ? 0.458 -9.328 -12.815 1.00 80.56 94 GLY A O 1
ATOM 714 N N . SER A 1 95 ? 0.442 -8.453 -10.757 1.00 83.38 95 SER A N 1
ATOM 715 C CA . SER A 1 95 ? -0.929 -7.965 -10.806 1.00 83.38 95 SER A CA 1
ATOM 716 C C . SER A 1 95 ? -0.984 -6.476 -11.117 1.00 83.38 95 SER A C 1
ATOM 718 O O . SER A 1 95 ? -0.418 -5.640 -10.407 1.00 83.38 95 SER A O 1
ATOM 720 N N . ASP A 1 96 ? -1.744 -6.117 -12.149 1.00 81.94 96 ASP A N 1
ATOM 721 C CA . ASP A 1 96 ? -1.965 -4.712 -12.488 1.00 81.94 96 ASP A CA 1
ATOM 722 C C . ASP A 1 96 ? -2.785 -3.954 -11.457 1.00 81.94 96 ASP A C 1
ATOM 724 O O . ASP A 1 96 ? -2.553 -2.769 -11.203 1.00 81.94 96 ASP A O 1
ATOM 728 N N . VAL A 1 97 ? -3.701 -4.662 -10.808 1.00 84.69 97 VAL A N 1
ATOM 729 C CA . VAL A 1 97 ? -4.655 -4.093 -9.869 1.00 84.69 97 VAL A CA 1
ATOM 730 C C . VAL A 1 97 ? -4.240 -4.442 -8.449 1.00 84.69 97 VAL A C 1
ATOM 732 O O . VAL A 1 97 ? -3.903 -5.583 -8.133 1.00 84.69 97 VAL A O 1
ATOM 735 N N . VAL A 1 98 ? -4.341 -3.475 -7.539 1.00 90.19 98 VAL A N 1
ATOM 736 C CA . VAL A 1 98 ? -4.189 -3.768 -6.113 1.00 90.19 98 VAL A CA 1
ATOM 737 C C . VAL A 1 98 ? -5.469 -4.455 -5.615 1.00 90.19 98 VAL A C 1
ATOM 739 O O . VAL A 1 98 ? -6.499 -3.828 -5.345 1.00 90.19 98 VAL A O 1
ATOM 742 N N . LEU A 1 99 ? -5.425 -5.785 -5.556 1.00 91.81 99 LEU A N 1
ATOM 743 C CA . LEU A 1 99 ? -6.526 -6.631 -5.105 1.00 91.81 99 LEU A CA 1
ATOM 744 C C . LEU A 1 99 ? -6.672 -6.624 -3.578 1.00 91.81 99 LEU A C 1
ATOM 746 O O . LEU A 1 99 ? -5.751 -6.275 -2.836 1.00 91.81 99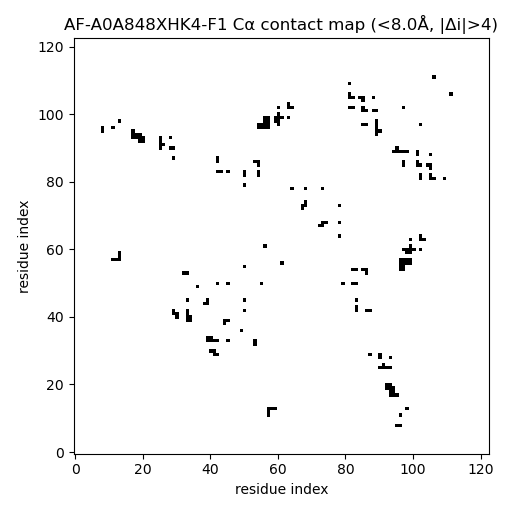 LEU A O 1
ATOM 750 N N . ARG A 1 100 ? -7.841 -7.062 -3.097 1.00 93.50 100 ARG A N 1
ATOM 751 C CA . ARG A 1 100 ? -8.141 -7.174 -1.661 1.00 93.50 100 ARG A CA 1
ATOM 752 C C . ARG A 1 100 ? -7.097 -7.999 -0.904 1.00 93.50 100 ARG A C 1
ATOM 754 O O . ARG A 1 100 ? -6.730 -7.615 0.202 1.00 93.50 100 ARG A O 1
ATOM 761 N N . GLN A 1 101 ? -6.612 -9.094 -1.492 1.00 93.50 101 GLN A N 1
ATOM 762 C CA . GLN A 1 101 ? -5.599 -9.958 -0.874 1.00 93.50 101 GLN A CA 1
ATOM 763 C C . GLN A 1 101 ? -4.266 -9.230 -0.637 1.00 93.50 101 GLN A C 1
A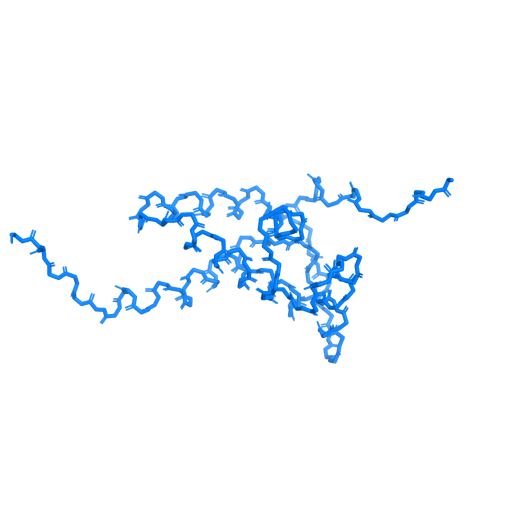TOM 765 O O . GLN A 1 101 ? -3.716 -9.336 0.454 1.00 93.50 101 GLN A O 1
ATOM 770 N N . HIS A 1 102 ? -3.816 -8.391 -1.581 1.00 94.12 102 HIS A N 1
ATOM 771 C CA . HIS A 1 102 ? -2.587 -7.602 -1.424 1.00 94.12 102 HIS A CA 1
ATOM 772 C C . HIS A 1 102 ? -2.728 -6.574 -0.292 1.00 94.12 102 HIS A C 1
ATOM 774 O O . HIS A 1 102 ? -1.794 -6.344 0.472 1.00 94.12 102 HIS A O 1
ATOM 780 N N . ILE A 1 103 ? -3.919 -5.975 -0.150 1.00 94.50 103 ILE A N 1
ATOM 781 C CA . ILE A 1 103 ? -4.231 -5.069 0.965 1.00 94.50 103 ILE A CA 1
ATOM 782 C C . ILE A 1 103 ? -4.227 -5.827 2.294 1.00 94.50 103 ILE A C 1
ATOM 784 O O . ILE A 1 103 ? -3.632 -5.352 3.255 1.00 94.50 103 ILE A O 1
ATOM 788 N N . ALA A 1 104 ? -4.881 -6.989 2.364 1.00 93.25 104 ALA A N 1
ATOM 789 C CA . ALA A 1 104 ? -4.943 -7.788 3.586 1.00 93.25 104 ALA A CA 1
ATOM 790 C C . ALA A 1 104 ? -3.540 -8.181 4.071 1.00 93.25 104 ALA A C 1
ATOM 792 O O . ALA A 1 104 ? -3.222 -8.012 5.245 1.00 93.25 104 ALA A O 1
ATOM 793 N N . GLU A 1 105 ? -2.685 -8.626 3.155 1.00 93.12 105 GLU A N 1
ATOM 794 C CA . GLU A 1 105 ? -1.298 -8.977 3.443 1.00 93.12 105 GLU A CA 1
ATOM 795 C C . GLU A 1 105 ? -0.475 -7.756 3.893 1.00 93.12 105 GLU A C 1
ATOM 797 O O . GLU A 1 105 ? 0.176 -7.793 4.939 1.00 93.12 105 GLU A O 1
ATOM 802 N N . ALA A 1 106 ? -0.591 -6.625 3.187 1.00 93.88 106 ALA A N 1
ATOM 803 C CA . ALA A 1 106 ? 0.058 -5.373 3.577 1.00 93.88 106 ALA A CA 1
ATOM 804 C C . ALA A 1 106 ? -0.357 -4.901 4.980 1.00 93.88 106 ALA A C 1
ATOM 806 O O . ALA A 1 106 ? 0.473 -4.417 5.755 1.00 93.88 106 ALA A O 1
ATOM 807 N N . VAL A 1 107 ? -1.641 -5.040 5.320 1.00 92.50 107 VAL A N 1
ATOM 808 C CA . VAL A 1 107 ? -2.170 -4.716 6.647 1.00 92.50 107 VAL A CA 1
ATOM 809 C C . VAL A 1 107 ? -1.577 -5.642 7.703 1.00 92.50 107 VAL A C 1
ATOM 811 O O . VAL A 1 107 ? -1.123 -5.140 8.729 1.00 92.50 107 VAL A O 1
ATOM 814 N N . SER A 1 108 ? -1.503 -6.951 7.455 1.00 88.56 108 SER A N 1
ATOM 815 C CA . SER A 1 108 ? -0.885 -7.911 8.381 1.00 88.56 108 SER A CA 1
ATOM 816 C C . SER A 1 108 ? 0.576 -7.565 8.677 1.00 88.56 108 SER A C 1
ATOM 818 O O . SER A 1 108 ? 0.974 -7.548 9.839 1.00 88.56 108 SER A O 1
ATOM 820 N N . TYR A 1 109 ? 1.361 -7.169 7.669 1.00 86.56 109 TYR A N 1
ATOM 821 C CA . TYR A 1 109 ? 2.740 -6.711 7.889 1.00 86.56 109 TYR A CA 1
ATOM 822 C C . TYR A 1 109 ? 2.837 -5.406 8.689 1.00 86.56 109 TYR A C 1
ATOM 824 O O . TYR A 1 109 ? 3.829 -5.160 9.375 1.00 86.56 109 TYR A O 1
ATOM 832 N N . ARG A 1 110 ? 1.825 -4.538 8.607 1.00 80.12 110 ARG A N 1
ATOM 833 C CA . ARG A 1 110 ? 1.820 -3.232 9.284 1.00 80.12 110 ARG A CA 1
ATOM 834 C C . ARG A 1 110 ? 1.272 -3.282 10.699 1.00 80.12 110 ARG A C 1
ATOM 836 O O . ARG A 1 110 ? 1.782 -2.563 11.555 1.00 80.12 110 ARG A O 1
ATOM 843 N N . LEU A 1 111 ? 0.241 -4.086 10.918 1.00 74.06 111 LEU A N 1
ATOM 844 C CA . LEU A 1 111 ? -0.444 -4.224 12.195 1.00 74.06 111 LEU A CA 1
ATOM 845 C C . LEU A 1 111 ? 0.058 -5.418 13.000 1.00 74.06 111 LEU A C 1
ATOM 847 O O . LEU A 1 111 ? -0.218 -5.461 14.187 1.00 74.06 111 LEU A O 1
ATOM 851 N N . GLY A 1 112 ? 0.851 -6.327 12.426 1.00 58.06 112 GLY A N 1
ATOM 852 C CA . GLY A 1 112 ? 1.498 -7.405 13.180 1.00 58.06 112 GLY A CA 1
ATOM 853 C C . GLY A 1 112 ? 2.297 -6.882 14.379 1.00 58.06 112 GLY A C 1
ATOM 854 O O . GLY A 1 112 ? 2.171 -7.414 15.472 1.00 58.06 112 GLY A O 1
ATOM 855 N N . ALA A 1 113 ? 2.999 -5.753 14.229 1.00 52.16 113 ALA A N 1
ATOM 856 C CA . ALA A 1 113 ? 3.694 -5.104 15.346 1.00 52.16 113 ALA A CA 1
ATOM 857 C C . ALA A 1 113 ? 2.749 -4.470 16.393 1.00 52.16 113 ALA A C 1
ATOM 859 O O . ALA A 1 113 ? 3.120 -4.366 17.555 1.00 52.16 113 ALA A O 1
ATOM 860 N N . ALA A 1 114 ? 1.540 -4.052 16.000 1.00 49.66 114 ALA A N 1
ATOM 861 C CA . ALA A 1 114 ? 0.529 -3.489 16.904 1.00 49.66 114 ALA A CA 1
ATOM 862 C C . ALA A 1 114 ? -0.345 -4.568 17.574 1.00 49.66 114 ALA A C 1
ATOM 864 O O . ALA A 1 114 ? -0.920 -4.324 18.624 1.00 49.66 114 ALA A O 1
ATOM 865 N N . LEU A 1 115 ? -0.446 -5.756 16.969 1.00 49.47 115 LEU A N 1
ATOM 866 C CA . LEU A 1 115 ? -1.201 -6.906 17.473 1.00 49.47 115 LEU A CA 1
ATOM 867 C C . LEU A 1 115 ? -0.373 -7.781 18.429 1.00 49.47 115 LEU A C 1
ATOM 869 O O . LEU A 1 115 ? -0.948 -8.564 19.177 1.00 49.47 115 LEU A O 1
ATOM 873 N N . SER A 1 116 ? 0.958 -7.650 18.416 1.00 46.84 116 SER A N 1
ATOM 874 C CA . SER A 1 116 ? 1.870 -8.350 19.335 1.00 46.84 116 SER A CA 1
ATOM 875 C C . SER A 1 116 ? 2.200 -7.570 20.615 1.00 46.84 116 SER A C 1
ATOM 877 O O . SER A 1 116 ? 2.908 -8.100 21.465 1.00 46.84 116 SER A O 1
ATOM 879 N N . GLY A 1 117 ? 1.717 -6.333 20.763 1.00 41.69 117 GLY A N 1
ATOM 880 C CA . GLY A 1 117 ? 1.922 -5.521 21.961 1.00 41.69 117 GLY A CA 1
ATOM 881 C C . GLY A 1 117 ? 0.614 -5.307 22.708 1.00 41.69 117 GLY A C 1
ATOM 882 O O . GLY A 1 117 ? -0.339 -4.786 22.135 1.00 41.69 117 GLY A O 1
ATOM 883 N N . GLU A 1 118 ? 0.585 -5.684 23.985 1.00 50.94 118 GLU A N 1
ATOM 884 C CA . GLU A 1 118 ? -0.373 -5.184 24.969 1.00 50.94 118 GLU A CA 1
ATOM 885 C C . GLU A 1 118 ? -0.496 -3.660 24.838 1.00 50.94 118 GLU A C 1
ATOM 887 O O . GLU A 1 118 ? 0.377 -2.903 25.262 1.00 50.94 118 GLU A O 1
ATOM 892 N N . ILE A 1 119 ? -1.584 -3.183 24.238 1.00 52.00 119 ILE A N 1
ATOM 893 C CA . ILE A 1 119 ? -1.982 -1.788 24.381 1.00 52.00 119 ILE A CA 1
ATOM 894 C C . ILE A 1 119 ? -2.737 -1.730 25.706 1.00 52.00 119 ILE A C 1
ATOM 896 O O . ILE A 1 119 ? -3.948 -1.946 25.759 1.00 52.00 119 ILE A O 1
ATOM 900 N N . ALA A 1 120 ? -1.997 -1.518 26.795 1.00 44.34 120 ALA A N 1
ATOM 901 C CA . ALA A 1 120 ? -2.590 -1.135 28.067 1.00 44.34 120 ALA A CA 1
ATOM 902 C C . ALA A 1 120 ? -3.397 0.167 27.872 1.00 44.34 120 ALA A C 1
ATOM 904 O O . ALA A 1 120 ? -2.947 1.053 27.136 1.00 44.34 120 ALA A O 1
ATOM 905 N N . PRO A 1 121 ? -4.582 0.307 28.492 1.00 52.94 121 PRO A N 1
ATOM 906 C CA . PRO A 1 121 ? -5.357 1.532 28.388 1.00 52.94 121 PRO A CA 1
ATOM 907 C C . PRO A 1 121 ? -4.607 2.670 29.084 1.00 52.94 121 PRO A C 1
ATOM 909 O O . PRO A 1 121 ? -4.312 2.596 30.276 1.00 52.94 121 PRO A O 1
ATOM 912 N N . THR A 1 122 ? -4.312 3.731 28.338 1.00 53.22 122 THR A N 1
ATOM 913 C CA . THR A 1 122 ? -3.869 5.007 28.898 1.00 53.22 122 THR A CA 1
ATOM 914 C C . THR A 1 122 ? -5.004 5.548 29.771 1.00 53.22 122 THR A C 1
ATOM 916 O O . THR A 1 122 ? -6.044 5.947 29.247 1.00 53.22 122 THR A O 1
ATOM 919 N N . THR A 1 123 ? -4.831 5.474 31.092 1.00 52.88 123 THR A N 1
ATOM 920 C CA . THR A 1 123 ? -5.614 6.238 32.077 1.00 52.88 123 THR A CA 1
ATOM 921 C C . THR A 1 123 ? -4.873 7.528 32.379 1.00 52.88 123 THR A C 1
ATOM 923 O O . THR A 1 123 ? -3.626 7.456 32.484 1.00 52.88 123 THR A O 1
#

Foldseek 3Di:
DDDDDQPDQVPDALPDDQDQDDDDCLLVLQQVLCVVPPQDRGLVRQDDPSLCRQQPADPLLVVVLVVCCVVVVQDPVSSSQLSSQLSSVCSNRNHSHSHNVSSVVSVCVSCVVVVPDPPDDDD

Mean predicted aligned error: 10.93 Å

Secondary structure (DSSP, 8-state):
----STTSGGG--TT-------SSTHHHHHHHHHTTSTT-SSTTT--HHHHHHHSPBPHHHHHHHHHHHHHHT--HHHHHHHHHHHHHHHHHTT-SSB-HHHHHHHHHHHHHHHHSS------

pLDDT: mean 73.25, std 20.2, range [35.53, 94.5]

Nearest PDB structures (foldseek):
  8rxt-assembly1_B  TM=8.956E-01  e=1.620E-03  Legionella pneumophila
  8rxk-assembly1_E  TM=8.970E-01  e=2.865E-03  Legionella pneumophila
  8rxt-assembly1_F  TM=8.798E-01  e=2.583E-03  Legionella pneumophila
  6skl-assembly1_3  TM=8.712E-01  e=8.606E-01  Saccharomyces cerevisiae S288C
  7pmk-assembly1_3  TM=8.631E-01  e=1.779E+00  Saccharomyces cerevisiae

Sequence (123 aa):
MTSTGAKTWRRAKCDQPSRIVLGVERLLFETSRVADYPGCTLNADAGGRVLEEIAQPCSEGRALLSKVSDKFGLSARGYHRVLRVARTIADLAGSDVVLRQHIAEAVSYRLGAALSGEIAPTT

Solvent-accessible surface area (backbone atoms only — not comparable to full-atom values): 7300 Å² total; per-residue (Å²): 141,86,86,85,80,97,73,72,70,92,71,58,62,90,84,63,83,57,68,73,62,79,76,88,58,43,66,55,49,44,37,63,69,32,64,86,40,90,90,29,73,46,60,86,57,45,54,72,69,56,33,62,66,70,32,48,50,26,74,65,18,45,53,50,50,50,54,48,30,69,74,68,66,50,47,74,68,51,50,53,51,35,39,38,44,10,33,51,48,16,26,66,48,47,29,87,56,24,41,41,67,29,40,54,51,26,42,49,72,65,41,48,71,63,73,75,44,90,80,70,81,87,125

Radius of gyration: 15.75 Å; Cα contacts (8 Å, |Δi|>4): 118; chains: 1; bounding box: 26×30×62 Å

=== Feature glossary ===
Feature key, reading from the visual/contextual features back to the raw sequence:

Rendered structure images. Six rendered views show the 3D structure from the faces of a cube — i.e. along ±x, ±y, ±z. Rendering representation is drawn randomly per protein from cartoon (secondary-structure ribbons), sticks (backbone bonds), or molecular surface; coloring is either N→C rainbow (blue at the N-terminus through red at the C-terminus) or one color per chain.

Contact-map, Ramachandran, and PAE plots. The contact map is a binary N×N matrix image: pixel (i, j) is dark where Cα_i and Cα_j are within 8 Å and |i−j|>4. Because the |i−j|>4 filter removes local helical contacts, off-diagonal stripes parallel to the main diagonal indicate parallel β-sheets; stripes perpendicular to it indicate antiparallel β-sheets. The Ramachandran plot scatters every residue's (φ, ψ) pair against the sterically allowed regions. The PAE heatmap renders the predicted-aligned-error matrix.

InterPro / GO / CATH / organism. Database cross-references. InterPro integrates a dozen domain/family signature databases into unified entries with residue-range hits. GO terms attach function/process/location labels with evidence codes. CATH codes position the fold in a four-level structural taxonomy. Organism is the NCBI-taxonomy species name.

Nearest PDB structures. The Foldseek neighbor list gives the closest experimentally determined structures in the PDB, ranked by structural alignment. TM-score near 1 means near-identical fold; near 0.3 means only rough topology match. This is how one finds what a novel AlphaFold prediction most resembles in the solved-structure universe.

Predicted aligned error. PAE(i, j) answers: if I align the predicted and true structures on residue i, how far off (in Å) do I expect residue j to be? A block-diagonal PAE matrix with low values on the blocks and high values off-diagonal is the signature of a multi-domain protein with confidently predicted domains but uncertain inter-domain orientation.

Solvent-accessible surface area. Accessible surface area quantifies burial. A residue with SASA near zero is packed into the hydrophobic core; one with SASA >100 Å² sits on the surface. Computed here via the Shrake–Rupley numerical algorithm with a 1.4 Å pr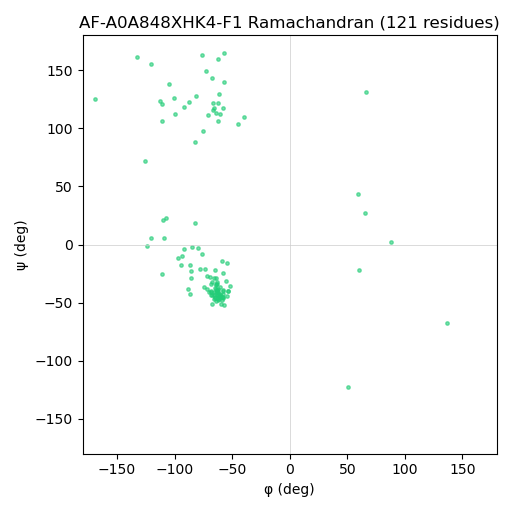obe.

B-factor. B-factor (Debye–Waller factor) reflects atomic displacement in the crystal lattice. It is an experimental observable (units Å²), not a prediction; low values mean the atom is pinned down, high values mean it moves or is heterogeneous across the crystal.

pLDDT. For AlphaFold models, the B-factor field carries pLDDT — the model's own estimate of local accuracy on a 0–100 scale. Regions with pLDDT<50 should be treated as essentially unmodeled; they often correspond to intrinsically disordered segments.

Backbone torsions (φ/ψ). φ (phi) and ψ (psi) are the two rotatable backbone dihedrals per residue: φ is the C(i-1)–N–Cα–C torsion, ψ is the N–Cα–C–N(i+1) torsion, both in degrees on (−180°, 180°]. α-helical residues cluster near (−60°, −45°); β-strand residues near (−120°, +130°). A Ramachandran plot is simply a scatter of (φ, ψ) for every residue.

Radius of gyration, Cα contacts, bounding box. Radius of gyration (Rg) is the root-mean-square distance of Cα atoms from their centroid — a single number for overall size and compactness. A globular domain of N residues has Rg ≈ 2.2·N^0.38 Å; an extended or disordered chain has a much larger Rg. The Cα contact count is the number of residue pairs whose Cα atoms are within 8 Å and are more than four positions apart in sequence — a standard proxy for tertiary packing density. The bounding box is the smallest axis-aligned box enclosing all Cα atoms.

Secondary structure (3-state, P-SEA). Three-state secondary structure (P-SEA) collapses the eight DSSP classes into helix (a), strand (b), and coil (c). P-SEA assigns these from Cα geometry alone — distances and angles — without requiring backbone oxygens, so it works on any Cα trace.

Secondary structure (8-state, DSSP). DSSP 8-state secondary structure assigns each residue one of H (α-helix), G (3₁₀-helix), I (π-helix), E (extended β-strand), B (isolated β-bridge), T (hydrogen-bonded turn), S (bend), or '-' (coil). The assignment is computed from backbone hydrogen-bond geometry via the Kabsch–Sander algorithm.

Foldseek 3Di. A 3Di character summarizes, for each residue, the relative orientation of the Cα frame of its nearest spatial neighbor. Because it encodes fold topology rather than chemistry, 3Di alignments detect remote structural similarity that sequence alignment misses.

mmCIF coordinates. The mmCIF block holds the 3D Cartesian coordinates of each backbone atom (N, Cα, C, O) in ångströms. mmCIF is the PDB's canonical archive format — a tagged-loop text representation of the atomic model.

Sequence. Sequence gives the chain of amino acids in standard one-letter code (A=alanine, C=cysteine, …, Y=tyrosine), read N→C. It is the only feature that is directly encoded by the gene; all structural features are derived from the folded form of this sequence.